Protein AF-A0A418M4A0-F1 (afdb_monomer_lite)

Sequence (87 aa):
MLASFSADDLISTDHQALSKAERWQLIDQIDARIDRFQTLEKMSFPGSLTEAEARKTLQALRLKRFTVWNSFYPKFNTLIRIGCHAN

Radius of gyration: 14.29 Å; chains: 1; bounding box: 35×17×40 Å

Organism: NCBI:txid2305895

Foldseek 3Di:
DPPLDDLVNLLPDPLVPDDPVVLVVSLVSLVVVLVVLVVCVVVDPPDPAPPVNSVVSNVSSVVSSVVSVCVVVVVCVVVDPPPPPDD

Secondary structure (DSSP, 8-state):
------HHHHHH--TTSS-HHHHHHHHHHHHHHHHHHHHHHHT---SSS-HHHHHHHHHHHHHHHHHHHHTT-TTTTTT--------

pLDDT: mean 77.85, std 18.07, range [31.28, 94.94]

Structure (mmCIF, N/CA/C/O backbone):
data_AF-A0A418M4A0-F1
#
_entry.id   AF-A0A418M4A0-F1
#
loop_
_atom_site.group_PDB
_atom_site.id
_atom_site.type_symbol
_atom_site.label_atom_id
_atom_site.label_alt_id
_atom_site.label_comp_id
_atom_site.label_asym_id
_atom_site.label_entity_id
_atom_site.label_seq_id
_atom_site.pdbx_PDB_ins_code
_atom_site.Cartn_x
_atom_site.Cartn_y
_atom_site.Cartn_z
_atom_site.occupancy
_atom_site.B_iso_or_equiv
_atom_site.auth_seq_id
_atom_site.auth_comp_id
_atom_site.auth_asym_id
_atom_site.auth_atom_id
_atom_site.pdbx_PDB_model_num
ATOM 1 N N . MET A 1 1 ? -15.539 5.863 -11.547 1.00 31.28 1 MET A N 1
ATOM 2 C CA . MET A 1 1 ? -14.193 6.213 -12.045 1.00 31.28 1 MET A CA 1
ATOM 3 C C . MET A 1 1 ? -13.277 6.166 -10.829 1.00 31.28 1 MET A C 1
ATOM 5 O O . MET A 1 1 ? -13.381 7.049 -9.992 1.00 31.28 1 MET A O 1
ATOM 9 N N . LEU A 1 2 ? -12.526 5.078 -10.619 1.00 38.50 2 LEU A N 1
ATOM 10 C CA . LEU A 1 2 ? -11.568 5.018 -9.508 1.00 38.50 2 LEU A CA 1
ATOM 11 C C . LEU A 1 2 ? -10.431 5.969 -9.878 1.00 38.50 2 LEU A C 1
ATOM 13 O O . LEU A 1 2 ? -9.723 5.707 -10.850 1.00 38.50 2 LEU A O 1
ATOM 17 N N . ALA A 1 3 ? -10.326 7.104 -9.186 1.00 43.59 3 ALA A N 1
ATOM 18 C CA . ALA A 1 3 ? -9.192 8.002 -9.344 1.00 43.59 3 ALA A CA 1
ATOM 19 C C . ALA A 1 3 ? -7.916 7.167 -9.179 1.00 43.59 3 ALA A C 1
ATOM 21 O O . ALA A 1 3 ? -7.760 6.457 -8.186 1.00 43.59 3 ALA A O 1
ATOM 22 N N . SER A 1 4 ? -7.045 7.171 -10.187 1.00 53.69 4 SER A N 1
ATOM 23 C CA . SER A 1 4 ? -5.765 6.483 -10.097 1.00 53.69 4 SER A CA 1
ATOM 24 C C . SER A 1 4 ? -4.886 7.268 -9.131 1.00 53.69 4 SER A C 1
ATOM 26 O O . SER A 1 4 ? -4.176 8.180 -9.552 1.00 53.69 4 SER A O 1
ATOM 28 N N . PHE A 1 5 ? -4.981 6.958 -7.841 1.00 63.09 5 PHE A N 1
ATOM 29 C CA . PHE A 1 5 ? -4.115 7.549 -6.830 1.00 63.09 5 PHE A CA 1
ATOM 30 C C . PHE A 1 5 ? -2.652 7.309 -7.205 1.00 63.09 5 PHE A C 1
ATOM 32 O O . PHE A 1 5 ? -2.264 6.213 -7.639 1.00 63.09 5 PHE A O 1
ATOM 39 N N . SER A 1 6 ? -1.836 8.355 -7.080 1.00 82.75 6 SER A N 1
ATOM 40 C CA . SER A 1 6 ? -0.398 8.211 -7.247 1.00 82.75 6 SER A CA 1
ATOM 41 C C . SER A 1 6 ? 0.169 7.366 -6.098 1.00 82.75 6 SER A C 1
ATOM 43 O O . SER A 1 6 ? -0.475 7.167 -5.066 1.00 82.75 6 SER A O 1
ATOM 45 N N . ALA A 1 7 ? 1.377 6.819 -6.271 1.00 84.50 7 ALA A N 1
ATOM 46 C CA . ALA A 1 7 ? 2.005 6.058 -5.189 1.00 84.50 7 ALA A CA 1
ATOM 47 C C . ALA A 1 7 ? 2.227 6.939 -3.945 1.00 84.50 7 ALA A C 1
ATOM 49 O O . ALA A 1 7 ? 2.045 6.465 -2.826 1.00 84.50 7 ALA A O 1
ATOM 50 N N . ASP A 1 8 ? 2.547 8.218 -4.149 1.00 86.62 8 ASP A N 1
ATOM 51 C CA . ASP A 1 8 ? 2.798 9.178 -3.074 1.00 86.62 8 ASP A CA 1
ATOM 52 C C . ASP A 1 8 ? 1.522 9.521 -2.295 1.00 86.62 8 ASP A C 1
ATOM 54 O O . ASP A 1 8 ? 1.563 9.616 -1.065 1.00 86.62 8 ASP A O 1
ATOM 58 N N . ASP A 1 9 ? 0.369 9.602 -2.967 1.00 90.31 9 ASP A N 1
ATOM 59 C CA . ASP A 1 9 ? -0.928 9.803 -2.301 1.00 90.31 9 ASP A CA 1
ATOM 60 C C . ASP A 1 9 ? -1.252 8.631 -1.361 1.00 90.31 9 ASP A C 1
ATOM 62 O O . ASP A 1 9 ? -1.626 8.818 -0.200 1.00 90.31 9 ASP A O 1
ATOM 66 N N . LEU A 1 10 ? -1.039 7.397 -1.828 1.00 91.81 10 LEU A N 1
ATOM 67 C CA . LEU A 1 10 ? -1.270 6.193 -1.022 1.00 91.81 10 LEU A CA 1
ATOM 68 C C . LEU A 1 10 ? -0.320 6.126 0.185 1.00 91.81 10 LEU A C 1
ATOM 70 O O . LEU A 1 10 ? -0.731 5.765 1.291 1.00 91.81 10 LEU A O 1
ATOM 74 N N . ILE A 1 11 ? 0.951 6.493 -0.007 1.00 91.69 11 ILE A N 1
ATOM 75 C CA . ILE A 1 11 ? 1.965 6.505 1.058 1.00 91.69 11 ILE A CA 1
ATOM 76 C C . ILE A 1 11 ? 1.633 7.569 2.116 1.00 91.69 11 ILE A C 1
ATOM 78 O O . ILE A 1 11 ? 1.721 7.287 3.318 1.00 91.69 11 ILE A O 1
ATOM 82 N N . SER A 1 12 ? 1.223 8.765 1.692 1.00 91.69 12 SER A N 1
ATOM 83 C CA . SER A 1 12 ? 0.950 9.911 2.571 1.00 91.69 12 SER A CA 1
ATOM 84 C C . SER A 1 12 ? -0.404 9.848 3.286 1.00 91.69 12 SER A C 1
ATOM 86 O O . SER A 1 12 ? -0.555 10.473 4.332 1.00 91.69 12 SER A O 1
ATOM 88 N N . THR A 1 13 ? -1.355 9.043 2.799 1.00 93.06 13 THR A N 1
ATOM 89 C CA . THR A 1 13 ? -2.710 8.919 3.373 1.00 93.06 13 THR A CA 1
ATOM 90 C C . THR A 1 13 ? -2.690 8.637 4.882 1.00 93.06 13 THR A C 1
ATOM 92 O O . THR A 1 13 ? -2.150 7.616 5.321 1.00 93.06 13 THR A O 1
ATOM 95 N N . ASP A 1 14 ? -3.323 9.478 5.703 1.00 92.50 14 ASP A N 1
ATOM 96 C CA . ASP A 1 14 ? -3.453 9.204 7.138 1.00 92.50 14 ASP A CA 1
ATOM 97 C C . ASP A 1 14 ? -4.505 8.118 7.414 1.00 92.50 14 ASP A C 1
ATOM 99 O O . ASP A 1 14 ? -5.699 8.364 7.564 1.00 92.50 14 ASP A O 1
ATOM 103 N N . HIS A 1 15 ? -4.032 6.879 7.501 1.00 90.75 15 HIS A N 1
ATOM 104 C CA . HIS A 1 15 ? -4.861 5.709 7.758 1.00 90.75 15 HIS A CA 1
ATOM 105 C C . HIS A 1 15 ? -5.498 5.665 9.157 1.00 90.75 15 HIS A C 1
ATOM 107 O O . HIS A 1 15 ? -6.404 4.860 9.357 1.00 90.75 15 HIS A O 1
ATOM 113 N N . GLN A 1 16 ? -5.046 6.471 10.125 1.00 88.94 16 GLN A N 1
ATOM 114 C CA . GLN A 1 16 ? -5.645 6.495 11.467 1.00 88.94 16 GLN A CA 1
ATOM 115 C C . GLN A 1 16 ? -6.994 7.225 11.475 1.00 88.94 16 GLN A C 1
ATOM 117 O O . GLN A 1 16 ? -7.871 6.879 12.264 1.00 88.94 16 GLN A O 1
ATOM 122 N N . ALA A 1 17 ? -7.182 8.179 10.560 1.00 90.88 17 ALA A N 1
ATOM 123 C CA . ALA A 1 17 ? -8.446 8.883 10.360 1.00 90.88 17 ALA A CA 1
ATOM 124 C C . ALA A 1 17 ? -9.488 8.060 9.574 1.00 90.88 17 ALA A C 1
ATOM 126 O O . ALA A 1 17 ? -10.647 8.460 9.483 1.00 90.88 17 ALA A O 1
ATOM 127 N N . LEU A 1 18 ? -9.093 6.914 9.009 1.00 92.19 18 LEU A N 1
ATOM 128 C CA . LEU A 1 18 ? -9.950 6.072 8.177 1.00 92.19 18 LEU A CA 1
ATOM 129 C C . LEU A 1 18 ? -10.737 5.046 9.002 1.00 92.19 18 LEU A C 1
ATOM 131 O O . LEU A 1 18 ? -10.229 4.403 9.931 1.00 92.19 18 LEU A O 1
ATOM 135 N N . SER A 1 19 ? -11.972 4.787 8.579 1.00 94.25 19 SER A N 1
ATOM 136 C CA . SER A 1 19 ? -12.757 3.663 9.077 1.00 94.25 19 SER A CA 1
ATOM 137 C C . SER A 1 19 ? -12.085 2.321 8.763 1.00 94.25 19 SER A C 1
ATOM 139 O O . SER A 1 19 ? -11.156 2.199 7.959 1.00 94.25 19 SER A O 1
ATOM 141 N N . LYS A 1 20 ? -12.569 1.249 9.400 1.00 92.38 20 LYS A N 1
ATOM 142 C CA . LYS A 1 20 ? -12.053 -0.106 9.154 1.00 92.38 20 LYS A CA 1
ATOM 143 C C . LYS A 1 20 ? -12.197 -0.519 7.681 1.00 92.38 20 LYS A C 1
ATOM 145 O O . LYS A 1 20 ? -11.294 -1.157 7.149 1.00 92.38 20 LYS A O 1
ATOM 150 N N . ALA A 1 21 ? -13.318 -0.175 7.046 1.00 93.62 21 ALA A N 1
ATOM 151 C CA . ALA A 1 21 ? -13.579 -0.508 5.648 1.00 93.62 21 ALA A CA 1
ATOM 152 C C . ALA A 1 21 ? -12.660 0.280 4.702 1.00 93.62 21 ALA A C 1
ATOM 154 O O . ALA A 1 21 ? -12.051 -0.307 3.813 1.00 93.62 21 ALA A O 1
ATOM 155 N N . GLU A 1 22 ? -12.484 1.579 4.945 1.00 94.44 22 GLU A N 1
ATOM 156 C CA . GLU A 1 22 ? -11.598 2.437 4.144 1.00 94.44 22 GLU A CA 1
ATOM 157 C C . GLU A 1 22 ? -10.128 2.022 4.265 1.00 94.44 22 GLU A C 1
ATOM 1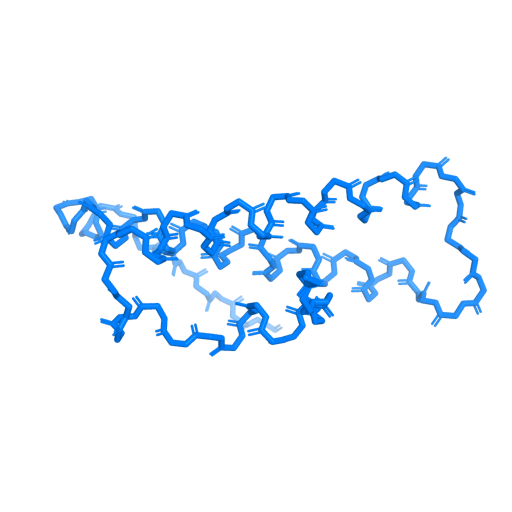59 O O . GLU A 1 22 ? -9.394 2.046 3.283 1.00 94.44 22 GLU A O 1
ATOM 164 N N . ARG A 1 23 ? -9.690 1.556 5.441 1.00 93.88 23 ARG A N 1
ATOM 165 C CA . ARG A 1 23 ? -8.343 0.986 5.598 1.00 93.88 23 ARG A CA 1
ATOM 166 C C . ARG A 1 23 ? -8.133 -0.283 4.773 1.00 93.88 23 ARG A C 1
ATOM 168 O O . ARG A 1 23 ? -7.035 -0.483 4.263 1.00 93.88 23 ARG A O 1
ATOM 175 N N . TRP A 1 24 ? -9.152 -1.132 4.629 1.00 94.94 24 TRP A N 1
ATOM 176 C CA . TRP A 1 24 ? -9.073 -2.293 3.734 1.00 94.94 24 TRP A CA 1
ATOM 177 C C . TRP A 1 24 ? -8.999 -1.864 2.271 1.00 94.94 24 TRP A C 1
ATOM 179 O O . TRP A 1 24 ? -8.122 -2.328 1.553 1.00 94.94 24 TRP A O 1
ATOM 189 N N . GLN A 1 25 ? -9.824 -0.898 1.866 1.00 94.19 25 GLN A N 1
ATOM 190 C 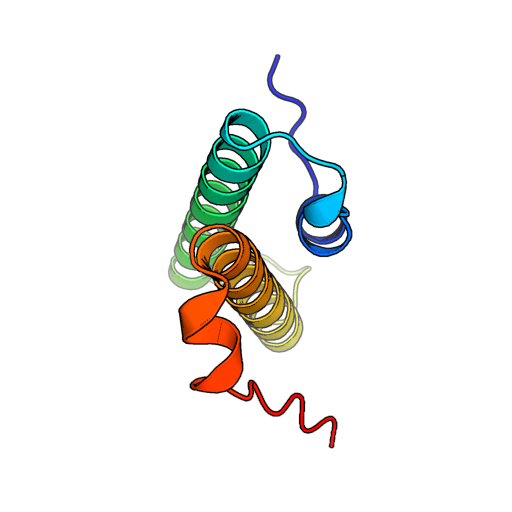CA . GLN A 1 25 ? -9.754 -0.325 0.519 1.00 94.19 25 GLN A CA 1
ATOM 191 C C . GLN A 1 25 ? -8.385 0.306 0.228 1.00 94.19 25 GLN A C 1
ATOM 193 O O . GLN A 1 25 ? -7.888 0.207 -0.891 1.00 94.19 25 GLN A O 1
ATOM 198 N N . LEU A 1 26 ? -7.756 0.936 1.224 1.00 94.06 26 LEU A N 1
ATOM 199 C CA . LEU A 1 26 ? -6.401 1.466 1.100 1.00 94.06 26 LEU A CA 1
ATOM 200 C C . LEU A 1 26 ? -5.370 0.346 0.884 1.00 94.06 26 LEU A C 1
ATOM 202 O O . LEU A 1 26 ? -4.479 0.508 0.054 1.00 94.06 26 LEU A O 1
ATOM 206 N N . ILE A 1 27 ? -5.490 -0.791 1.581 1.00 94.25 27 ILE A N 1
ATOM 207 C CA . ILE A 1 27 ? -4.632 -1.965 1.336 1.00 94.25 27 ILE A CA 1
ATOM 208 C C . ILE A 1 27 ? -4.803 -2.467 -0.099 1.00 94.25 27 ILE A C 1
ATOM 210 O O . ILE A 1 27 ? -3.798 -2.649 -0.781 1.00 94.25 27 ILE A O 1
ATOM 214 N N . ASP A 1 28 ? -6.038 -2.615 -0.578 1.00 94.81 28 ASP A N 1
ATOM 215 C CA . ASP A 1 28 ? -6.306 -3.097 -1.940 1.00 94.81 28 ASP A CA 1
ATOM 216 C C . ASP A 1 28 ? -5.694 -2.167 -3.003 1.00 94.81 28 ASP A C 1
ATOM 218 O O . ASP A 1 28 ? -5.109 -2.621 -3.988 1.00 94.81 28 ASP A O 1
ATOM 222 N N . GLN A 1 29 ? -5.772 -0.848 -2.791 1.00 93.88 29 GLN A N 1
ATOM 223 C CA . GLN A 1 29 ? -5.159 0.143 -3.681 1.00 93.88 29 GLN A CA 1
ATOM 224 C C . GLN A 1 29 ? -3.627 0.079 -3.664 1.00 93.88 29 GLN A C 1
ATOM 226 O O . GLN A 1 29 ? -2.992 0.203 -4.715 1.00 93.88 29 GLN A O 1
ATOM 231 N N . ILE A 1 30 ? -3.024 -0.127 -2.488 1.00 94.06 30 ILE A N 1
ATOM 232 C CA . ILE A 1 30 ? -1.574 -0.307 -2.359 1.00 94.06 30 ILE A CA 1
ATOM 233 C C . ILE A 1 30 ? -1.127 -1.588 -3.074 1.00 94.06 30 ILE A C 1
ATOM 235 O O . ILE A 1 30 ? -0.152 -1.541 -3.826 1.00 94.06 30 ILE A O 1
ATOM 239 N N . ASP A 1 31 ? -1.849 -2.695 -2.897 1.00 93.94 31 ASP A N 1
ATOM 240 C CA . ASP A 1 31 ? -1.533 -3.985 -3.520 1.00 93.94 31 ASP A CA 1
ATOM 241 C C . ASP A 1 31 ? -1.623 -3.889 -5.051 1.00 93.94 31 ASP A C 1
ATOM 243 O O . ASP A 1 31 ? -0.656 -4.206 -5.747 1.00 93.94 31 ASP A O 1
ATOM 247 N N . ALA A 1 32 ? -2.690 -3.285 -5.583 1.00 91.81 32 ALA A N 1
ATOM 248 C CA . ALA A 1 32 ? -2.815 -3.025 -7.018 1.00 91.81 32 ALA A CA 1
ATOM 249 C C . ALA A 1 32 ? -1.663 -2.160 -7.569 1.00 91.81 32 ALA A C 1
ATOM 251 O O . ALA A 1 32 ? -1.197 -2.351 -8.701 1.00 91.81 32 ALA A O 1
ATOM 252 N N . ARG A 1 33 ? -1.171 -1.193 -6.781 1.00 90.12 33 ARG A N 1
ATOM 253 C CA . ARG A 1 33 ? -0.046 -0.344 -7.192 1.00 90.12 33 ARG A CA 1
ATOM 254 C C . ARG A 1 33 ? 1.275 -1.110 -7.189 1.00 90.12 33 ARG A C 1
ATOM 256 O O . ARG A 1 33 ? 2.057 -0.933 -8.126 1.00 90.12 33 ARG A O 1
ATOM 263 N N . ILE A 1 34 ? 1.509 -1.949 -6.179 1.00 90.88 34 ILE A N 1
ATOM 264 C CA . ILE A 1 34 ? 2.674 -2.837 -6.072 1.00 90.88 34 ILE A CA 1
ATOM 265 C C . ILE A 1 34 ? 2.741 -3.781 -7.278 1.00 90.88 34 ILE A C 1
ATOM 267 O O . ILE A 1 34 ? 3.783 -3.842 -7.935 1.00 90.88 34 ILE A O 1
ATOM 271 N N . ASP A 1 35 ? 1.634 -4.436 -7.626 1.00 89.56 35 ASP A N 1
ATOM 272 C CA . ASP A 1 35 ? 1.573 -5.378 -8.751 1.00 89.56 35 ASP A CA 1
ATOM 273 C C . ASP A 1 35 ? 1.919 -4.701 -10.082 1.00 89.56 35 ASP A C 1
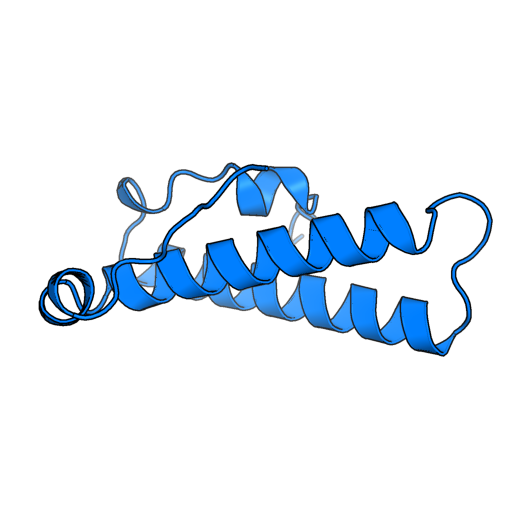ATOM 275 O O . ASP A 1 35 ? 2.658 -5.242 -10.915 1.00 89.56 35 ASP A O 1
ATOM 279 N N . ARG A 1 36 ? 1.454 -3.459 -10.267 1.00 84.69 36 ARG A N 1
ATOM 280 C CA . ARG A 1 36 ? 1.811 -2.651 -11.437 1.00 84.69 36 ARG A CA 1
ATOM 281 C C . ARG A 1 36 ? 3.310 -2.355 -11.488 1.00 84.69 36 ARG A C 1
ATOM 283 O O . ARG A 1 36 ? 3.894 -2.452 -12.564 1.00 84.69 36 ARG A O 1
ATOM 290 N N . PHE A 1 37 ? 3.942 -2.015 -10.363 1.00 82.88 37 PHE A N 1
ATOM 291 C CA . PHE A 1 37 ? 5.394 -1.792 -10.314 1.00 82.88 37 PHE A CA 1
ATOM 292 C C . PHE A 1 37 ? 6.185 -3.062 -10.638 1.00 82.88 37 PHE A C 1
ATOM 294 O O . PHE A 1 37 ? 7.112 -3.003 -11.439 1.00 82.88 37 PHE A O 1
ATOM 301 N N . GLN A 1 38 ? 5.786 -4.211 -10.091 1.00 81.31 38 GLN A N 1
ATOM 302 C CA . GLN A 1 38 ? 6.438 -5.494 -10.375 1.00 81.31 38 GLN A CA 1
ATOM 303 C C . GLN A 1 38 ? 6.271 -5.930 -11.834 1.00 81.31 38 GLN A C 1
ATOM 305 O O . GLN A 1 38 ? 7.160 -6.548 -12.415 1.00 81.31 38 GLN A O 1
ATOM 310 N N . THR A 1 39 ? 5.133 -5.605 -12.446 1.00 82.00 39 THR A N 1
ATOM 311 C CA . THR A 1 39 ? 4.904 -5.858 -13.874 1.00 82.00 39 THR A CA 1
ATOM 312 C C . THR A 1 39 ? 5.819 -4.992 -14.740 1.00 82.00 39 THR A C 1
ATOM 314 O O . THR A 1 39 ? 6.418 -5.497 -15.684 1.00 82.00 39 THR A O 1
ATOM 317 N N . LEU A 1 40 ? 5.978 -3.710 -14.393 1.00 75.88 40 LEU A N 1
ATOM 318 C CA . LEU A 1 40 ? 6.878 -2.791 -15.100 1.00 75.88 40 LEU A CA 1
ATOM 319 C C . LEU A 1 40 ? 8.357 -3.175 -14.937 1.00 75.88 40 LEU A C 1
ATOM 321 O O . LEU A 1 40 ? 9.105 -3.095 -15.905 1.00 75.88 40 LEU A O 1
ATOM 325 N N . GLU A 1 41 ? 8.764 -3.651 -13.756 1.00 73.44 41 GLU A N 1
ATOM 326 C CA . GLU A 1 41 ? 10.114 -4.180 -13.506 1.00 73.44 41 GLU A CA 1
ATOM 327 C C . GLU A 1 41 ? 10.441 -5.353 -14.445 1.00 73.44 41 GLU A C 1
ATOM 329 O O . GLU A 1 41 ? 11.509 -5.388 -15.053 1.00 73.44 41 GLU A O 1
ATOM 334 N N . LYS A 1 42 ? 9.486 -6.275 -14.641 1.00 75.50 42 LYS A N 1
ATOM 335 C CA . LYS A 1 42 ? 9.629 -7.422 -15.557 1.00 75.50 42 LYS A CA 1
ATOM 336 C C . LYS A 1 42 ? 9.699 -7.029 -17.034 1.00 75.50 42 LYS A C 1
ATOM 338 O O . LYS A 1 42 ? 10.252 -7.785 -17.825 1.00 75.50 42 LYS A O 1
ATOM 343 N N . MET A 1 43 ? 9.125 -5.887 -17.414 1.00 72.69 43 MET A N 1
ATOM 344 C CA . MET A 1 43 ? 9.076 -5.409 -18.804 1.00 72.69 43 MET A CA 1
ATOM 345 C C . MET A 1 43 ? 10.255 -4.494 -19.177 1.00 72.69 43 MET A C 1
ATOM 347 O O . MET A 1 43 ? 10.263 -3.964 -20.284 1.00 72.69 43 MET A O 1
ATOM 351 N N . SER A 1 44 ? 11.246 -4.347 -18.283 1.00 64.69 44 SER A N 1
ATOM 352 C CA . SER A 1 44 ? 12.298 -3.323 -18.315 1.00 64.69 44 SER A CA 1
ATOM 353 C C . SER A 1 44 ? 11.725 -1.909 -18.188 1.00 64.69 44 SER A C 1
ATOM 355 O O . SER A 1 44 ? 10.926 -1.460 -19.005 1.00 64.69 44 SER A O 1
ATOM 357 N N . PHE A 1 45 ? 12.136 -1.190 -17.137 1.00 63.75 45 PHE A N 1
ATOM 358 C CA . PHE A 1 45 ? 11.633 0.151 -16.837 1.00 63.75 45 PHE A CA 1
ATOM 359 C C . PHE A 1 45 ? 11.789 1.084 -18.051 1.00 63.75 45 PHE A C 1
ATOM 361 O O . PHE A 1 45 ? 12.917 1.350 -18.475 1.00 63.75 45 PHE A O 1
ATOM 368 N N . PRO A 1 46 ? 10.690 1.608 -18.622 1.00 56.62 46 PRO A N 1
ATOM 369 C CA . PRO A 1 46 ? 10.789 2.554 -19.719 1.00 56.62 46 PRO A CA 1
ATOM 370 C C . PRO A 1 46 ? 11.335 3.886 -19.190 1.00 56.62 46 PRO A C 1
ATOM 372 O O . PRO A 1 46 ? 10.612 4.630 -18.541 1.00 56.62 46 PRO A O 1
ATOM 375 N N . GLY A 1 47 ? 12.620 4.146 -19.448 1.00 57.59 47 GLY A N 1
ATOM 376 C CA . GLY A 1 47 ? 13.276 5.439 -19.718 1.00 57.59 47 GLY A CA 1
ATOM 377 C C . GLY A 1 47 ? 13.160 6.636 -18.758 1.00 57.59 47 GLY A C 1
ATOM 378 O O . GLY A 1 47 ? 13.941 7.567 -18.916 1.00 57.59 47 GLY A O 1
ATOM 379 N N . SER A 1 48 ? 12.239 6.665 -17.793 1.00 59.75 48 SER A N 1
ATOM 380 C CA . SER A 1 48 ? 11.960 7.852 -16.964 1.00 59.75 48 SER A CA 1
ATOM 381 C C . SER A 1 48 ? 11.922 7.591 -15.459 1.00 59.75 48 SER A C 1
ATOM 383 O O . SER A 1 48 ? 11.815 8.540 -14.691 1.00 59.75 48 SER A O 1
ATOM 385 N N . LEU A 1 49 ? 11.974 6.329 -15.029 1.00 64.56 49 LEU A N 1
ATOM 386 C CA . LEU A 1 49 ? 12.067 5.951 -13.622 1.00 64.56 49 LEU A CA 1
ATOM 387 C C . LEU A 1 49 ? 13.342 5.135 -13.452 1.00 64.56 49 LEU A C 1
ATOM 389 O O . LEU A 1 49 ? 13.483 4.080 -14.076 1.00 64.56 49 LEU A O 1
ATOM 393 N N . THR A 1 50 ? 14.278 5.619 -12.641 1.00 71.81 50 THR A N 1
ATOM 394 C CA . THR A 1 50 ? 15.463 4.817 -12.341 1.00 71.81 50 THR A CA 1
ATOM 395 C C . THR A 1 50 ? 15.039 3.589 -11.534 1.00 71.81 50 THR A C 1
ATOM 397 O O . THR A 1 50 ? 14.121 3.642 -10.712 1.00 71.81 50 THR A O 1
ATOM 400 N N . GLU A 1 51 ? 15.705 2.455 -11.745 1.00 73.94 51 GLU A N 1
ATOM 401 C CA . GLU A 1 51 ? 15.452 1.233 -10.971 1.00 73.94 51 GLU A CA 1
ATOM 402 C C . GLU A 1 51 ? 15.537 1.493 -9.453 1.00 73.94 51 GLU A C 1
ATOM 404 O O . GLU A 1 51 ? 14.758 0.953 -8.667 1.00 73.94 51 GLU A O 1
ATOM 409 N N . ALA A 1 52 ? 16.447 2.382 -9.041 1.00 77.94 52 ALA A N 1
ATOM 410 C CA . ALA A 1 52 ? 16.604 2.812 -7.658 1.00 77.94 52 ALA A CA 1
ATOM 411 C C . ALA A 1 52 ? 15.357 3.535 -7.114 1.00 77.94 52 ALA A C 1
ATOM 413 O O . ALA A 1 52 ? 14.888 3.209 -6.021 1.00 77.94 52 ALA A O 1
ATOM 414 N N . GLU A 1 53 ? 14.789 4.477 -7.870 1.00 79.25 53 GLU A N 1
ATOM 415 C CA . GLU A 1 53 ? 13.548 5.168 -7.495 1.00 79.25 53 GLU A CA 1
ATOM 416 C C . GLU A 1 53 ? 12.372 4.193 -7.428 1.00 79.25 53 GLU A C 1
ATOM 418 O O . GLU A 1 53 ? 11.627 4.198 -6.449 1.00 79.25 53 GLU A O 1
ATOM 423 N N . ALA A 1 54 ? 12.255 3.290 -8.405 1.00 79.50 54 ALA A N 1
ATOM 424 C CA . ALA A 1 54 ? 11.214 2.266 -8.423 1.00 79.50 54 ALA A CA 1
ATOM 425 C C . ALA A 1 54 ? 11.260 1.372 -7.176 1.00 79.50 54 ALA A C 1
ATOM 427 O O . ALA A 1 54 ? 10.239 1.146 -6.519 1.00 79.50 54 ALA A O 1
ATOM 428 N N . ARG A 1 55 ? 12.460 0.899 -6.815 1.00 82.44 55 ARG A N 1
ATOM 429 C CA . ARG A 1 55 ? 12.686 0.089 -5.612 1.00 82.44 55 ARG A CA 1
ATOM 430 C C . ARG A 1 55 ? 12.337 0.861 -4.341 1.00 82.44 55 ARG A C 1
ATOM 432 O O . ARG A 1 55 ? 11.678 0.303 -3.463 1.00 82.44 55 ARG A O 1
ATOM 439 N N . LYS A 1 56 ? 12.723 2.138 -4.248 1.00 86.19 56 LYS A N 1
ATOM 440 C CA . LYS A 1 56 ? 12.409 2.999 -3.096 1.00 86.19 56 LYS A CA 1
ATOM 441 C C . LYS A 1 56 ? 10.900 3.194 -2.935 1.00 86.19 56 LYS A C 1
ATOM 443 O O . LYS A 1 56 ? 10.374 3.014 -1.837 1.00 86.19 56 LYS A O 1
ATOM 448 N N . THR A 1 57 ? 10.187 3.487 -4.022 1.00 86.12 57 THR A N 1
ATOM 449 C CA . THR A 1 57 ? 8.722 3.609 -4.007 1.00 86.12 57 THR A CA 1
ATOM 450 C C . THR A 1 57 ? 8.057 2.290 -3.611 1.00 86.12 57 THR A C 1
ATOM 452 O O . THR A 1 57 ? 7.149 2.280 -2.779 1.00 86.12 57 THR A O 1
ATOM 455 N N . LEU A 1 58 ? 8.534 1.158 -4.136 1.00 88.75 58 LEU A N 1
ATOM 456 C CA . LEU A 1 58 ? 8.012 -0.163 -3.785 1.00 88.75 58 LEU A CA 1
ATOM 457 C C . LEU A 1 58 ? 8.211 -0.487 -2.296 1.00 88.75 58 LEU A C 1
ATOM 459 O O . LEU A 1 58 ? 7.306 -1.017 -1.648 1.00 88.75 58 LEU A O 1
ATOM 463 N N . GLN A 1 59 ? 9.376 -0.150 -1.737 1.00 90.19 59 GLN A N 1
ATOM 464 C CA . GLN A 1 59 ? 9.653 -0.309 -0.311 1.00 90.19 59 GLN A CA 1
ATOM 465 C C . GLN A 1 59 ? 8.697 0.534 0.542 1.00 90.19 59 GLN A C 1
ATOM 467 O O . GLN A 1 59 ? 8.128 0.019 1.506 1.00 90.19 59 GLN A O 1
ATOM 472 N N . ALA A 1 60 ? 8.474 1.796 0.166 1.00 90.50 60 ALA A N 1
ATOM 473 C CA . ALA A 1 60 ? 7.563 2.691 0.874 1.00 90.50 60 ALA A CA 1
ATOM 474 C C . ALA A 1 60 ? 6.107 2.192 0.839 1.00 90.50 60 ALA A C 1
ATOM 476 O O . ALA A 1 60 ? 5.441 2.178 1.874 1.00 90.50 60 ALA A O 1
ATOM 477 N N . LEU A 1 61 ? 5.632 1.698 -0.311 1.00 92.31 61 LEU A N 1
ATOM 478 C CA . LEU A 1 61 ? 4.300 1.093 -0.441 1.00 92.31 61 LEU A CA 1
ATOM 479 C C . LEU A 1 61 ? 4.146 -0.154 0.441 1.00 92.31 61 LEU A C 1
ATOM 481 O O . LEU A 1 61 ? 3.163 -0.277 1.171 1.00 92.31 61 LEU A O 1
ATOM 485 N N . ARG A 1 62 ? 5.133 -1.060 0.438 1.00 92.44 62 ARG A N 1
ATOM 486 C CA . ARG A 1 62 ? 5.118 -2.267 1.286 1.00 92.44 62 ARG A CA 1
ATOM 487 C C . ARG A 1 62 ? 5.096 -1.924 2.771 1.00 92.44 62 ARG A C 1
ATOM 489 O O . ARG A 1 62 ? 4.332 -2.524 3.526 1.00 92.44 62 ARG A O 1
ATOM 496 N N . LEU A 1 63 ? 5.901 -0.944 3.181 1.00 92.88 63 LEU A N 1
ATOM 497 C CA . LEU A 1 63 ? 5.898 -0.457 4.555 1.00 92.88 63 LEU A CA 1
ATOM 498 C C . LEU A 1 63 ? 4.536 0.143 4.913 1.00 92.88 63 LEU A C 1
ATOM 500 O O . LEU A 1 63 ? 3.979 -0.187 5.958 1.00 92.88 63 LEU A O 1
ATOM 504 N N . LYS A 1 64 ? 3.960 0.967 4.030 1.00 93.31 64 LYS A N 1
ATOM 505 C CA . LYS A 1 64 ? 2.637 1.553 4.243 1.00 93.31 64 LYS A CA 1
ATOM 506 C C . LYS A 1 64 ? 1.571 0.479 4.428 1.00 93.31 64 LYS A C 1
ATOM 508 O O . LYS A 1 64 ? 0.851 0.518 5.422 1.00 93.31 64 LYS A O 1
ATOM 513 N N . ARG A 1 65 ? 1.514 -0.499 3.521 1.00 94.12 65 ARG A N 1
ATOM 514 C CA . ARG A 1 65 ? 0.607 -1.651 3.601 1.00 94.12 65 ARG A CA 1
ATOM 515 C C . ARG A 1 65 ? 0.703 -2.339 4.958 1.00 94.12 65 ARG A C 1
ATOM 517 O O . ARG A 1 65 ? -0.314 -2.606 5.592 1.00 94.12 65 ARG A O 1
ATOM 524 N N . PHE A 1 66 ? 1.927 -2.606 5.409 1.00 91.12 66 PHE A N 1
ATOM 525 C CA . PHE A 1 66 ? 2.181 -3.270 6.681 1.00 91.12 66 PHE A CA 1
ATOM 526 C C . PHE A 1 66 ? 1.701 -2.439 7.879 1.00 91.12 66 PHE A C 1
ATOM 528 O O . PHE A 1 66 ? 1.019 -2.965 8.756 1.00 91.12 66 PHE A O 1
ATOM 535 N N . THR A 1 67 ? 1.972 -1.133 7.889 1.00 90.31 67 THR A N 1
ATOM 536 C CA . THR A 1 67 ? 1.491 -0.215 8.932 1.00 90.31 67 THR A CA 1
ATOM 537 C C . THR A 1 67 ? -0.039 -0.163 8.984 1.00 90.31 67 THR A C 1
ATOM 539 O O . THR A 1 67 ? -0.623 -0.256 10.065 1.00 90.31 67 THR A O 1
ATOM 542 N N . VAL A 1 68 ? -0.707 -0.091 7.826 1.00 91.56 68 VAL A N 1
ATOM 543 C CA . VAL A 1 68 ? -2.177 -0.125 7.752 1.00 91.56 68 VAL A CA 1
ATOM 544 C C . VAL A 1 68 ? -2.706 -1.466 8.260 1.00 91.56 68 VAL A C 1
ATOM 546 O O . VAL A 1 68 ? -3.622 -1.482 9.079 1.00 91.56 68 VAL A O 1
ATOM 549 N N . TRP A 1 69 ? -2.106 -2.589 7.866 1.00 91.31 69 TRP A N 1
ATOM 550 C CA . TRP A 1 69 ? -2.515 -3.910 8.345 1.00 91.31 69 TRP A CA 1
ATOM 551 C C . TRP A 1 69 ? -2.375 -4.045 9.871 1.00 91.31 69 TRP A C 1
ATOM 553 O O . TRP A 1 69 ? -3.307 -4.470 10.555 1.00 91.31 69 TRP A O 1
ATOM 563 N N . ASN A 1 70 ? -1.256 -3.590 10.439 1.00 87.75 70 ASN A N 1
ATOM 564 C CA . ASN A 1 70 ? -1.039 -3.618 11.887 1.00 87.75 70 ASN A CA 1
ATOM 565 C C . ASN A 1 70 ? -2.013 -2.725 12.660 1.00 87.75 70 ASN A C 1
ATOM 567 O O . ASN A 1 70 ? -2.326 -3.010 13.816 1.00 87.75 70 ASN A O 1
ATOM 571 N N . SER A 1 71 ? -2.549 -1.674 12.036 1.00 89.00 71 SER A N 1
ATOM 572 C CA . SER A 1 71 ? -3.564 -0.829 12.671 1.00 89.00 71 SER A CA 1
ATOM 573 C C . SER A 1 71 ? -4.880 -1.574 12.970 1.00 89.00 71 SER A C 1
ATOM 575 O O . SER A 1 71 ? -5.674 -1.105 13.788 1.00 89.00 71 SER A O 1
ATOM 577 N N . PHE A 1 72 ? -5.127 -2.741 12.358 1.00 86.69 72 PHE A N 1
ATOM 578 C CA . PHE A 1 72 ? -6.235 -3.631 12.733 1.00 86.69 72 PHE A CA 1
ATOM 579 C C . PHE A 1 72 ? -5.929 -4.491 13.967 1.00 86.69 72 PHE A C 1
ATOM 581 O O . PHE A 1 72 ? -6.854 -4.979 14.616 1.00 86.69 72 PHE A O 1
ATOM 588 N N . TYR A 1 73 ? -4.648 -4.662 14.303 1.00 82.69 73 TYR A N 1
ATOM 589 C CA . TYR A 1 73 ? -4.162 -5.564 15.344 1.00 82.69 73 TYR A CA 1
ATOM 590 C C . TYR A 1 73 ? -3.220 -4.832 16.316 1.00 82.69 73 TYR A C 1
ATOM 592 O O . TYR A 1 73 ? -2.043 -5.178 16.427 1.00 82.69 73 TYR A O 1
ATOM 600 N N . PRO A 1 74 ? -3.717 -3.847 17.087 1.00 69.94 74 PRO A N 1
ATOM 601 C CA . PRO A 1 74 ? -2.876 -2.982 17.920 1.00 69.94 74 PRO A CA 1
ATOM 602 C C . PRO A 1 74 ? -2.047 -3.735 18.974 1.00 69.94 74 PRO A C 1
ATOM 604 O O . PRO A 1 74 ? -1.003 -3.246 19.391 1.00 69.94 74 PRO A O 1
ATOM 607 N N . LYS A 1 75 ? -2.450 -4.952 19.369 1.00 66.94 75 LYS A N 1
ATOM 608 C CA . LYS A 1 75 ? -1.675 -5.816 20.278 1.00 66.94 75 LYS A CA 1
ATOM 609 C C . LYS A 1 75 ? -0.378 -6.367 19.663 1.00 66.94 75 LYS A C 1
ATOM 611 O O . LYS A 1 75 ? 0.496 -6.783 20.410 1.00 66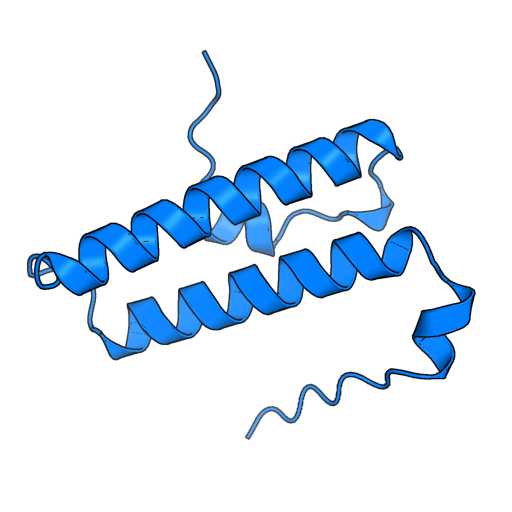.94 75 LYS A O 1
ATOM 616 N N . PHE A 1 76 ? -0.247 -6.377 18.335 1.00 61.12 76 PHE A N 1
ATOM 617 C CA . PHE A 1 76 ? 0.978 -6.783 17.634 1.00 61.12 76 PHE A CA 1
ATOM 618 C C . PHE A 1 76 ? 1.955 -5.616 17.412 1.00 61.12 76 PHE A C 1
ATOM 620 O O . PHE A 1 76 ? 3.147 -5.857 17.222 1.00 61.12 76 PHE A O 1
ATOM 627 N N . ASN A 1 77 ? 1.499 -4.359 17.518 1.00 55.31 77 ASN A N 1
ATOM 628 C CA . ASN A 1 77 ? 2.372 -3.179 17.408 1.00 55.31 77 ASN A CA 1
ATOM 629 C C . ASN A 1 77 ? 3.442 -3.114 18.510 1.00 55.31 77 ASN A C 1
ATOM 631 O O . ASN A 1 77 ? 4.497 -2.526 18.301 1.00 55.31 77 ASN A O 1
ATOM 635 N N . THR A 1 78 ? 3.207 -3.724 19.674 1.00 53.59 78 THR A N 1
ATOM 636 C CA . THR A 1 78 ? 4.208 -3.825 20.750 1.00 53.59 78 THR A 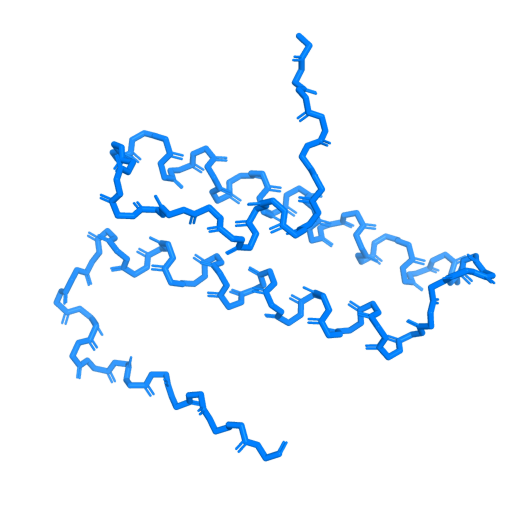CA 1
ATOM 637 C C . THR A 1 78 ? 5.295 -4.862 20.467 1.00 53.59 78 THR A C 1
ATOM 639 O O . THR A 1 78 ? 6.380 -4.762 21.034 1.00 53.59 78 THR A O 1
ATOM 642 N N . LEU A 1 79 ? 5.029 -5.841 19.594 1.00 53.78 79 LEU A N 1
ATOM 643 C CA . LEU A 1 79 ? 5.959 -6.927 19.266 1.00 53.78 79 LEU A C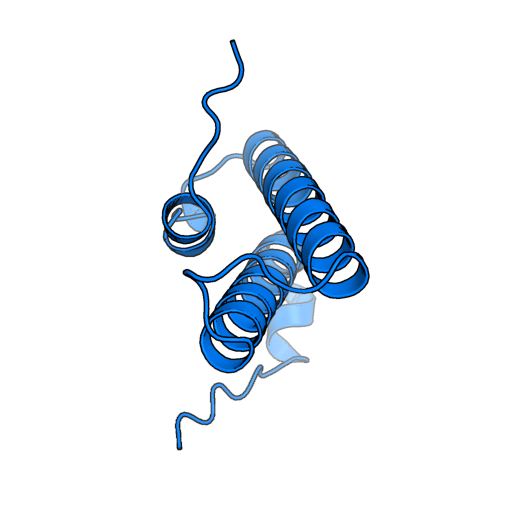A 1
ATOM 644 C C . LEU A 1 79 ? 6.826 -6.606 18.047 1.00 53.78 79 LEU A C 1
ATOM 646 O O . LEU A 1 79 ? 7.971 -7.045 17.975 1.00 53.78 79 LEU A O 1
ATOM 650 N N . ILE A 1 80 ? 6.307 -5.817 17.106 1.00 54.34 80 ILE A N 1
ATOM 651 C CA . ILE A 1 80 ? 7.026 -5.444 15.889 1.00 54.34 80 ILE A CA 1
ATOM 652 C C . ILE A 1 80 ? 7.406 -3.966 15.976 1.00 54.34 80 ILE A C 1
ATOM 654 O O . ILE A 1 80 ? 6.738 -3.091 15.428 1.00 54.34 80 ILE A O 1
ATOM 658 N N . ARG A 1 81 ? 8.520 -3.680 16.661 1.00 54.09 81 ARG A N 1
ATOM 659 C CA . ARG A 1 81 ? 9.236 -2.409 16.494 1.00 54.09 81 ARG A CA 1
ATOM 660 C C . ARG A 1 81 ? 9.819 -2.397 15.085 1.00 54.09 81 ARG A C 1
ATOM 662 O O . ARG A 1 81 ? 10.912 -2.906 14.857 1.00 54.09 81 ARG A O 1
ATOM 669 N N . ILE A 1 82 ? 9.081 -1.843 14.129 1.00 53.91 82 ILE A N 1
ATOM 670 C CA . ILE A 1 82 ? 9.647 -1.532 12.818 1.00 53.91 82 ILE A CA 1
ATOM 671 C C . ILE A 1 82 ? 10.675 -0.426 13.051 1.00 53.91 82 ILE A C 1
ATOM 673 O O . ILE A 1 82 ? 10.328 0.743 13.212 1.00 53.91 82 ILE A O 1
ATOM 677 N N . GLY A 1 83 ? 11.945 -0.808 13.137 1.00 45.12 83 GLY A N 1
ATOM 678 C CA . GLY A 1 83 ? 13.046 0.136 13.126 1.00 45.12 83 GLY A CA 1
ATOM 679 C C . GLY A 1 83 ? 13.111 0.784 11.751 1.00 45.12 83 GLY A C 1
ATOM 680 O O . GLY A 1 83 ? 13.694 0.221 10.829 1.00 45.12 83 GLY A O 1
ATOM 681 N N . CYS A 1 84 ? 12.524 1.969 11.603 1.00 40.78 84 CYS A N 1
ATOM 682 C CA . CYS A 1 84 ? 12.916 2.889 10.544 1.00 40.78 84 CYS A CA 1
ATOM 683 C C . CYS A 1 84 ? 14.325 3.401 10.878 1.00 40.78 84 CYS A C 1
ATOM 685 O O . CYS A 1 84 ? 14.480 4.507 11.387 1.00 40.78 84 CYS A O 1
ATOM 687 N N . HIS A 1 85 ? 15.358 2.587 10.656 1.00 36.19 85 HIS A N 1
ATOM 688 C CA . HIS A 1 85 ? 16.719 3.106 10.588 1.00 36.19 85 HIS A CA 1
ATOM 689 C C . HIS A 1 85 ? 16.854 3.838 9.252 1.00 36.19 85 HIS A C 1
ATOM 691 O O . HIS A 1 85 ? 17.078 3.223 8.213 1.00 36.19 85 HIS A O 1
ATOM 697 N N . ALA A 1 86 ? 16.631 5.152 9.283 1.00 32.34 86 ALA A N 1
ATOM 698 C CA . ALA A 1 86 ? 17.156 6.047 8.268 1.00 32.34 86 ALA A CA 1
ATOM 699 C C . ALA A 1 86 ? 18.678 6.104 8.470 1.00 32.34 86 ALA A C 1
ATOM 701 O O . ALA A 1 86 ? 19.129 6.604 9.500 1.00 32.34 86 ALA A O 1
ATOM 702 N N . ASN A 1 87 ? 19.432 5.537 7.529 1.00 34.88 87 ASN A N 1
ATOM 703 C CA . ASN A 1 87 ? 20.841 5.862 7.313 1.00 34.88 87 ASN A CA 1
ATOM 704 C C . ASN A 1 87 ? 20.931 6.760 6.083 1.00 34.88 87 ASN A C 1
ATOM 706 O O . ASN A 1 87 ? 20.183 6.477 5.115 1.00 34.88 87 ASN A O 1
#